Protein AF-A0A9D7Y8B7-F1 (afdb_monomer_lite)

Sequence (159 aa):
MTNEKAVAEKLLQSNAIKLSPQQPFTWASGWKSPIYCDNRRVLSFPYIRDFIKSEMCNVVFEQFPQATMLAGVATAGIAWGAMAADQLKMPYIYVRPKPKEHGLGNQIEGFYEPGQKVLVVEDLISTGKSSLQVCDVLKKLASKSCKLERKLIISCTSK

Structure (mmCIF, N/CA/C/O backbone):
data_AF-A0A9D7Y8B7-F1
#
_entry.id   AF-A0A9D7Y8B7-F1
#
loop_
_atom_site.group_PDB
_atom_site.id
_atom_site.type_symbol
_atom_site.label_atom_id
_atom_site.label_alt_id
_atom_site.label_comp_id
_atom_site.label_asym_id
_atom_site.label_entity_id
_atom_site.label_seq_id
_atom_site.pdbx_PDB_ins_code
_atom_site.Cartn_x
_atom_site.Cartn_y
_atom_site.Cartn_z
_atom_site.occupancy
_atom_site.B_iso_or_equiv
_atom_site.auth_seq_id
_atom_site.auth_comp_id
_atom_site.auth_asym_id
_atom_site.auth_atom_id
_atom_site.pdbx_PDB_model_num
ATOM 1 N N . MET A 1 1 ? 7.270 16.533 1.724 1.00 46.16 1 MET A N 1
ATOM 2 C CA . MET A 1 1 ? 7.570 16.754 0.281 1.00 46.16 1 MET A CA 1
ATOM 3 C C . MET A 1 1 ? 7.945 15.406 -0.314 1.00 46.16 1 MET A C 1
ATOM 5 O O . MET A 1 1 ? 9.059 14.947 -0.097 1.00 46.16 1 MET A O 1
ATOM 9 N N . THR A 1 2 ? 7.001 14.733 -0.965 1.00 63.00 2 THR A N 1
ATOM 10 C CA . THR A 1 2 ? 7.247 13.452 -1.634 1.00 63.00 2 THR A CA 1
ATOM 11 C C . THR A 1 2 ? 8.102 13.647 -2.874 1.00 63.00 2 THR A C 1
ATOM 13 O O . THR A 1 2 ? 7.926 14.623 -3.599 1.00 63.00 2 THR A O 1
ATOM 16 N N . ASN A 1 3 ? 9.032 12.730 -3.129 1.00 83.69 3 ASN A N 1
ATOM 17 C CA . ASN A 1 3 ? 9.796 12.731 -4.375 1.00 83.69 3 ASN A CA 1
ATOM 18 C C . ASN A 1 3 ? 9.247 11.656 -5.326 1.00 83.69 3 ASN A C 1
ATOM 20 O O . ASN A 1 3 ? 9.826 10.575 -5.467 1.00 83.69 3 ASN A O 1
ATOM 24 N N . GLU A 1 4 ? 8.115 11.937 -5.986 1.00 87.00 4 GLU A N 1
ATOM 25 C CA . GLU A 1 4 ? 7.445 10.981 -6.887 1.00 87.00 4 GLU A CA 1
ATOM 26 C C . GLU A 1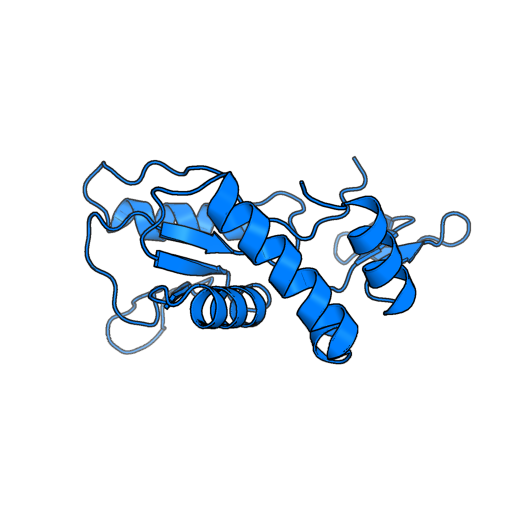 4 ? 8.369 10.528 -8.023 1.00 87.00 4 GLU A C 1
ATOM 28 O O . GLU A 1 4 ? 8.317 9.372 -8.447 1.00 87.00 4 GLU A O 1
ATOM 33 N N . LYS A 1 5 ? 9.256 11.420 -8.486 1.00 90.88 5 LYS A N 1
ATOM 34 C CA . LYS A 1 5 ? 10.274 11.103 -9.496 1.00 90.88 5 LYS A CA 1
ATOM 35 C C . LYS A 1 5 ? 11.256 10.057 -8.980 1.00 90.88 5 LYS A C 1
ATOM 37 O O . LYS A 1 5 ? 11.465 9.050 -9.651 1.00 90.88 5 LYS A O 1
ATOM 42 N N . ALA A 1 6 ? 11.790 10.238 -7.773 1.00 92.62 6 ALA A N 1
ATOM 43 C CA . ALA A 1 6 ? 12.683 9.254 -7.168 1.00 92.62 6 ALA A CA 1
ATOM 44 C C . ALA A 1 6 ? 11.974 7.915 -6.918 1.00 92.62 6 ALA A C 1
ATOM 46 O O . ALA A 1 6 ? 12.555 6.862 -7.169 1.00 92.62 6 ALA A O 1
ATOM 47 N N . VAL A 1 7 ? 10.705 7.920 -6.492 1.00 93.31 7 VAL A N 1
ATOM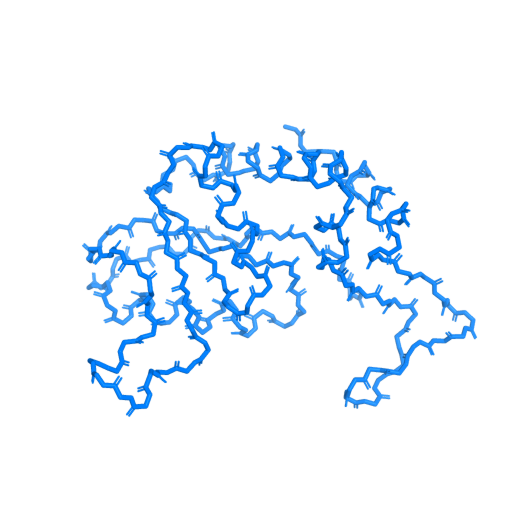 48 C CA . VAL A 1 7 ? 9.921 6.678 -6.373 1.00 93.31 7 VAL A CA 1
ATOM 49 C C . VAL A 1 7 ? 9.790 5.989 -7.736 1.00 93.31 7 VAL A C 1
ATOM 51 O O . VAL A 1 7 ? 10.074 4.796 -7.841 1.00 93.31 7 VAL A O 1
ATOM 54 N N . ALA A 1 8 ? 9.430 6.720 -8.794 1.00 92.25 8 ALA A N 1
ATOM 55 C CA . ALA A 1 8 ? 9.315 6.165 -10.143 1.00 92.25 8 ALA A CA 1
ATOM 56 C C . ALA A 1 8 ? 10.646 5.579 -10.648 1.00 92.25 8 ALA A C 1
ATOM 58 O O . ALA A 1 8 ? 10.672 4.456 -11.158 1.00 92.25 8 ALA A O 1
ATOM 59 N N . GLU A 1 9 ? 11.760 6.283 -10.442 1.00 94.50 9 GLU A N 1
ATOM 60 C CA . GLU A 1 9 ? 13.105 5.795 -10.769 1.00 94.50 9 GLU A CA 1
ATOM 61 C C . GLU A 1 9 ? 13.426 4.489 -10.041 1.00 94.50 9 GLU A C 1
ATOM 63 O O . GLU A 1 9 ? 13.921 3.541 -10.648 1.00 94.50 9 GLU A O 1
ATOM 68 N N . LYS A 1 10 ? 13.101 4.396 -8.750 1.00 94.69 10 LYS A N 1
ATOM 69 C CA . LYS A 1 10 ? 13.325 3.194 -7.938 1.00 94.69 10 LYS A CA 1
ATOM 70 C C . LYS A 1 10 ? 12.469 2.007 -8.395 1.00 94.69 10 LYS A C 1
ATOM 72 O O . LYS A 1 10 ? 12.935 0.861 -8.410 1.00 94.69 10 LYS A O 1
ATOM 77 N N . LEU A 1 11 ? 11.232 2.263 -8.814 1.00 94.88 11 LEU A N 1
ATOM 78 C CA . LEU A 1 11 ? 10.344 1.240 -9.374 1.00 94.88 11 LEU A CA 1
ATOM 79 C C . LEU A 1 11 ? 10.832 0.732 -10.741 1.00 94.88 11 LEU A C 1
ATOM 81 O O . LEU A 1 11 ? 10.747 -0.469 -11.010 1.00 94.88 11 LEU A O 1
ATOM 85 N N . LEU A 1 12 ? 11.399 1.610 -11.572 1.00 95.06 12 LEU A N 1
ATOM 86 C CA . LEU A 1 12 ? 12.060 1.224 -12.823 1.00 95.06 12 LEU A CA 1
ATOM 87 C C . LEU A 1 12 ? 13.354 0.436 -12.552 1.00 95.06 12 LEU A C 1
ATOM 89 O O . LEU A 1 12 ? 13.542 -0.640 -13.115 1.00 95.06 12 LEU A O 1
ATOM 93 N N . GLN A 1 13 ? 14.202 0.903 -11.626 1.00 95.31 13 GLN A N 1
ATOM 94 C CA . GLN A 1 13 ? 15.457 0.239 -11.230 1.00 95.31 13 GLN A CA 1
ATOM 95 C C . GLN A 1 13 ? 15.231 -1.197 -10.728 1.00 95.31 13 GLN A C 1
ATOM 97 O O . GLN A 1 13 ? 15.999 -2.101 -11.050 1.00 95.31 13 GLN A O 1
ATOM 102 N N . SER A 1 14 ? 14.160 -1.432 -9.965 1.00 95.50 14 SER A N 1
ATOM 103 C CA . SER A 1 14 ? 13.799 -2.767 -9.454 1.00 95.50 14 SER A CA 1
ATOM 104 C C . SER A 1 14 ? 13.091 -3.663 -10.482 1.00 95.50 14 SER A C 1
ATOM 106 O O . SER A 1 14 ? 12.767 -4.821 -10.186 1.00 95.50 14 SER A O 1
ATOM 108 N N . ASN A 1 15 ? 12.832 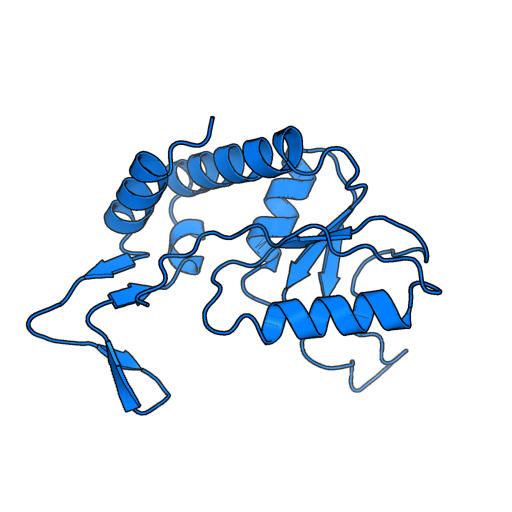-3.158 -11.695 1.00 95.19 15 ASN A N 1
ATOM 109 C CA . ASN A 1 15 ? 11.958 -3.791 -12.686 1.00 95.19 15 ASN A CA 1
ATOM 110 C C . ASN A 1 15 ? 10.561 -4.127 -12.127 1.00 95.19 15 ASN A C 1
ATOM 112 O O . ASN A 1 15 ? 9.910 -5.064 -12.605 1.00 95.19 15 ASN A O 1
ATOM 116 N N . ALA A 1 16 ? 10.118 -3.406 -11.092 1.00 94.56 16 ALA A N 1
ATOM 117 C CA . ALA A 1 16 ? 8.745 -3.462 -10.604 1.00 94.56 16 ALA A CA 1
ATOM 118 C C . ALA A 1 16 ? 7.803 -2.788 -11.606 1.00 94.56 16 ALA A C 1
ATOM 120 O O . ALA A 1 16 ? 6.677 -3.242 -11.789 1.00 94.56 16 ALA A O 1
ATOM 121 N N . ILE A 1 17 ? 8.291 -1.764 -12.311 1.00 94.06 17 ILE A N 1
ATOM 122 C CA . ILE A 1 17 ? 7.654 -1.205 -13.501 1.00 94.06 17 ILE A CA 1
ATOM 123 C C . ILE A 1 17 ? 8.492 -1.558 -14.725 1.00 94.06 17 ILE A C 1
ATOM 125 O O . ILE A 1 17 ? 9.713 -1.401 -14.722 1.00 94.06 17 ILE A O 1
ATOM 129 N N . LYS A 1 18 ? 7.823 -2.012 -15.786 1.00 93.25 18 LYS A N 1
ATOM 130 C CA . LYS A 1 18 ? 8.419 -2.203 -17.111 1.00 93.25 18 LYS A CA 1
ATOM 131 C C . LYS A 1 18 ? 7.627 -1.419 -18.143 1.00 93.25 18 LYS A C 1
ATOM 133 O O . LYS A 1 18 ? 6.397 -1.481 -18.153 1.00 93.25 18 LYS A O 1
ATOM 138 N N . LEU A 1 19 ? 8.347 -0.727 -19.018 1.00 93.75 19 LEU A N 1
ATOM 139 C CA . LEU A 1 19 ? 7.794 0.029 -20.135 1.00 93.75 19 LEU A CA 1
ATOM 140 C C . LEU A 1 19 ? 8.154 -0.698 -21.433 1.00 93.75 19 LEU A C 1
ATOM 142 O O . LEU A 1 19 ? 9.324 -0.981 -21.675 1.00 93.75 19 LEU A O 1
ATOM 146 N N . SER A 1 20 ? 7.154 -1.018 -22.248 1.00 94.06 20 SER A N 1
ATOM 147 C CA . SER A 1 20 ? 7.321 -1.659 -23.556 1.00 94.06 20 SER A CA 1
ATOM 148 C C . SER A 1 20 ? 6.296 -1.107 -24.558 1.00 94.06 20 SER A C 1
ATOM 150 O O . SER A 1 20 ? 5.319 -1.782 -24.896 1.00 94.06 20 SER A O 1
ATOM 152 N N . PRO A 1 21 ? 6.463 0.151 -25.014 1.00 92.38 21 PRO A N 1
ATOM 153 C CA . PRO A 1 21 ? 5.493 0.796 -25.896 1.00 92.38 21 PRO A CA 1
ATOM 154 C C . PRO A 1 21 ? 5.407 0.144 -27.282 1.00 92.38 21 PRO A C 1
ATOM 156 O O . PRO A 1 21 ? 4.325 0.102 -27.859 1.00 92.38 21 PRO A O 1
ATOM 159 N N . GLN A 1 22 ? 6.510 -0.406 -27.800 1.00 95.69 22 GLN A N 1
ATOM 160 C CA . GLN A 1 22 ? 6.537 -1.074 -29.109 1.00 95.69 22 GLN A CA 1
ATOM 161 C C . GLN A 1 22 ? 6.086 -2.540 -29.048 1.00 95.69 22 GLN A C 1
ATOM 163 O O . GLN A 1 22 ? 5.615 -3.074 -30.048 1.00 95.69 22 GLN A O 1
ATOM 168 N N . GLN A 1 23 ? 6.216 -3.198 -27.891 1.00 95.25 23 GLN A N 1
ATOM 169 C CA . GLN A 1 23 ? 5.805 -4.593 -27.693 1.00 95.25 23 GLN A CA 1
ATOM 170 C C . GLN A 1 23 ? 4.963 -4.726 -26.412 1.00 95.25 23 GLN A C 1
ATOM 172 O O . GLN A 1 23 ? 5.481 -5.142 -25.372 1.00 95.25 23 GLN A O 1
ATOM 177 N N . PRO A 1 24 ? 3.670 -4.348 -26.456 1.00 93.81 24 PRO A N 1
ATOM 178 C CA . PRO A 1 24 ? 2.823 -4.284 -25.270 1.00 93.81 24 PRO A CA 1
ATOM 179 C C . PRO A 1 24 ? 2.612 -5.634 -24.573 1.00 93.81 24 PRO A C 1
ATOM 181 O O . PRO A 1 24 ? 2.472 -6.684 -25.207 1.00 93.81 24 PRO A O 1
ATOM 184 N N . PHE A 1 25 ? 2.474 -5.584 -23.251 1.00 92.56 25 PHE A N 1
ATOM 185 C CA . PHE A 1 25 ? 2.110 -6.725 -22.417 1.00 92.56 25 PHE A CA 1
ATOM 186 C C . PHE A 1 25 ? 0.631 -7.075 -22.582 1.00 92.56 25 PHE A C 1
ATOM 188 O O . PHE A 1 25 ? -0.213 -6.191 -22.704 1.00 92.56 25 PHE A O 1
ATOM 195 N N . THR A 1 26 ? 0.300 -8.364 -22.516 1.00 90.31 26 THR A N 1
ATOM 196 C CA . THR A 1 26 ? -1.099 -8.819 -22.498 1.00 90.31 26 THR A CA 1
ATOM 197 C C . THR A 1 26 ? -1.538 -9.000 -21.055 1.00 90.31 26 THR A C 1
ATOM 199 O O . THR A 1 26 ? -0.975 -9.823 -20.335 1.00 90.31 26 THR A O 1
ATOM 202 N N . TRP A 1 27 ? -2.516 -8.220 -20.612 1.00 84.12 27 TRP A N 1
ATOM 203 C CA . TRP A 1 27 ? -3.103 -8.362 -19.282 1.00 84.12 27 TRP A CA 1
ATOM 204 C C . TRP A 1 27 ? -4.123 -9.503 -19.246 1.00 84.12 27 TRP A C 1
ATOM 206 O O . TRP A 1 27 ? -4.593 -9.959 -20.285 1.00 84.12 27 TRP A O 1
ATOM 216 N N . ALA A 1 28 ? -4.514 -9.935 -18.043 1.00 76.62 28 ALA A N 1
ATOM 217 C CA . ALA A 1 28 ? -5.500 -11.005 -17.856 1.00 76.62 28 ALA A CA 1
ATOM 218 C C . ALA A 1 28 ? -6.869 -10.701 -18.500 1.00 76.62 28 ALA A C 1
ATOM 220 O O . ALA A 1 28 ? -7.612 -11.616 -18.831 1.00 76.62 28 ALA A O 1
ATOM 221 N N . SER A 1 29 ? -7.194 -9.421 -18.714 1.00 78.56 29 SER A N 1
ATOM 222 C CA . SER A 1 29 ? -8.387 -8.986 -19.449 1.00 78.56 29 SER A CA 1
ATOM 223 C C . SER A 1 29 ? -8.271 -9.118 -20.974 1.00 78.56 29 SER A C 1
ATOM 225 O O . SER A 1 29 ? -9.216 -8.781 -21.678 1.00 78.56 29 SER A O 1
ATOM 227 N N . GLY A 1 30 ? -7.108 -9.515 -21.500 1.00 86.88 30 GLY A N 1
ATOM 228 C CA . GLY A 1 30 ? -6.771 -9.459 -22.926 1.00 86.88 30 GLY A CA 1
ATOM 229 C C . GLY A 1 30 ? -6.264 -8.090 -23.399 1.00 86.88 30 GLY A C 1
ATOM 230 O O . GLY A 1 30 ? -5.779 -7.973 -24.523 1.00 86.88 30 GLY A O 1
ATOM 231 N N . TRP A 1 31 ? -6.321 -7.057 -22.549 1.00 87.88 31 TRP A N 1
ATOM 232 C CA . TRP A 1 31 ? -5.848 -5.710 -22.881 1.00 87.88 31 TRP A CA 1
ATOM 233 C C . TRP A 1 31 ? -4.337 -5.680 -23.157 1.00 87.88 31 TRP A C 1
ATOM 235 O O . TRP A 1 31 ? -3.552 -6.276 -22.417 1.00 87.88 31 TRP A O 1
ATOM 245 N N . LYS A 1 32 ? -3.928 -4.943 -24.197 1.00 91.88 32 LYS A N 1
ATOM 246 C CA . LYS A 1 32 ? -2.523 -4.696 -24.547 1.00 91.88 32 LYS A CA 1
ATOM 247 C C . LYS A 1 32 ? -2.045 -3.403 -23.888 1.00 91.88 32 LYS A C 1
ATOM 249 O O . LYS A 1 32 ? -2.418 -2.316 -24.316 1.00 91.88 32 LYS A O 1
ATOM 254 N N . SER A 1 33 ? -1.226 -3.517 -22.848 1.00 90.00 33 SER A N 1
ATOM 255 C CA . SER A 1 33 ? -0.700 -2.370 -22.102 1.00 90.00 33 SER A CA 1
ATOM 256 C C . SER A 1 33 ? 0.784 -2.142 -22.393 1.00 90.00 33 SER A C 1
ATOM 258 O O . SER A 1 33 ? 1.559 -3.097 -22.313 1.00 90.00 33 SER A O 1
ATOM 260 N N . PRO A 1 34 ? 1.228 -0.895 -22.635 1.00 93.56 34 PRO A N 1
ATOM 261 C CA . PRO A 1 34 ? 2.651 -0.577 -22.729 1.00 93.56 34 PRO A CA 1
ATOM 262 C C . PRO A 1 34 ? 3.355 -0.623 -21.363 1.00 93.56 34 PRO A C 1
ATOM 264 O O . PRO A 1 34 ? 4.573 -0.484 -21.300 1.00 93.56 34 PRO A O 1
ATOM 267 N N . ILE A 1 35 ? 2.605 -0.796 -20.269 1.00 91.81 35 ILE A N 1
ATOM 268 C CA . ILE A 1 35 ? 3.106 -0.772 -18.895 1.00 91.81 35 ILE A CA 1
ATOM 269 C C . ILE A 1 35 ? 2.735 -2.076 -18.186 1.00 91.81 35 ILE A C 1
ATOM 271 O O . ILE A 1 35 ? 1.580 -2.521 -18.211 1.00 91.81 35 ILE A O 1
ATOM 275 N N . TYR A 1 36 ? 3.723 -2.669 -17.523 1.00 90.25 36 TYR A N 1
ATOM 276 C CA . TYR A 1 36 ? 3.546 -3.765 -16.577 1.00 90.25 36 TYR A CA 1
ATOM 277 C C . TYR A 1 36 ? 4.000 -3.321 -15.186 1.00 90.25 36 TYR A C 1
ATOM 279 O O . TYR A 1 36 ? 5.065 -2.716 -15.056 1.00 90.25 36 TYR A O 1
ATOM 287 N N . CYS A 1 37 ? 3.205 -3.641 -14.163 1.00 90.88 37 CYS A N 1
ATOM 288 C CA . CYS A 1 37 ? 3.473 -3.288 -12.771 1.00 90.88 37 CYS A CA 1
ATOM 289 C C . CYS A 1 37 ? 3.391 -4.530 -11.876 1.00 90.88 37 CYS A C 1
ATOM 291 O O . CYS A 1 37 ? 2.388 -5.242 -11.889 1.00 90.88 37 CYS A O 1
ATOM 293 N N . ASP A 1 38 ? 4.426 -4.751 -11.071 1.00 92.56 38 ASP A N 1
ATOM 294 C CA . ASP A 1 38 ? 4.463 -5.756 -10.012 1.00 92.56 38 ASP A CA 1
ATOM 295 C C . ASP A 1 38 ? 5.294 -5.250 -8.824 1.00 92.56 38 ASP A C 1
ATOM 297 O O . ASP A 1 38 ? 6.479 -5.564 -8.672 1.00 92.56 38 ASP A O 1
ATOM 301 N N . ASN A 1 39 ? 4.661 -4.454 -7.958 1.00 93.75 39 ASN A N 1
ATOM 302 C CA . ASN A 1 39 ? 5.318 -3.834 -6.802 1.00 93.75 39 ASN A CA 1
ATOM 303 C C . ASN A 1 39 ? 5.757 -4.846 -5.739 1.00 93.75 39 ASN A C 1
ATOM 305 O O . ASN A 1 39 ? 6.601 -4.531 -4.903 1.00 93.75 39 ASN A O 1
ATOM 309 N N . ARG A 1 40 ? 5.266 -6.090 -5.786 1.00 95.19 40 ARG A N 1
ATOM 310 C CA . ARG A 1 40 ? 5.740 -7.165 -4.900 1.00 95.19 40 ARG A CA 1
ATOM 311 C C . ARG A 1 40 ? 7.218 -7.470 -5.128 1.00 95.19 40 ARG A C 1
ATOM 313 O O . ARG A 1 40 ? 7.908 -7.831 -4.180 1.00 95.19 40 ARG A O 1
ATOM 320 N N . ARG A 1 41 ? 7.730 -7.249 -6.347 1.00 95.38 41 ARG A N 1
ATOM 321 C CA . ARG A 1 41 ? 9.163 -7.385 -6.658 1.00 95.38 41 ARG A CA 1
ATOM 322 C C . ARG A 1 41 ? 10.027 -6.463 -5.811 1.00 95.38 41 ARG A C 1
ATOM 324 O O . ARG A 1 41 ? 11.126 -6.851 -5.436 1.00 95.38 41 ARG A O 1
ATOM 331 N N . VAL A 1 42 ? 9.528 -5.272 -5.478 1.00 96.62 42 VAL A N 1
ATOM 332 C CA . VAL A 1 42 ? 10.249 -4.299 -4.648 1.00 96.62 42 VAL A CA 1
ATOM 333 C C . VAL A 1 42 ? 10.612 -4.882 -3.285 1.00 96.62 42 VAL A C 1
ATOM 335 O O . VAL A 1 42 ? 11.671 -4.564 -2.750 1.00 96.62 42 VAL A O 1
ATOM 338 N N . LEU A 1 43 ? 9.785 -5.780 -2.740 1.00 96.25 43 LEU A N 1
ATOM 339 C CA . LEU A 1 43 ? 10.034 -6.407 -1.441 1.00 96.25 43 LEU A CA 1
ATOM 340 C C . LEU A 1 43 ? 11.364 -7.183 -1.401 1.00 96.25 43 LEU A C 1
ATOM 342 O O . LEU A 1 43 ? 11.934 -7.337 -0.320 1.00 96.25 43 LEU A O 1
ATOM 346 N N . SER A 1 44 ? 11.873 -7.609 -2.564 1.00 97.88 44 SER A N 1
ATOM 347 C CA . SER A 1 44 ? 13.160 -8.293 -2.744 1.00 97.88 44 SER A CA 1
ATOM 348 C C . SER A 1 44 ? 14.373 -7.354 -2.837 1.00 97.88 44 SER A C 1
ATOM 350 O O . SER A 1 44 ? 15.496 -7.841 -2.926 1.00 97.88 44 SER A O 1
ATOM 352 N N . PHE A 1 45 ? 14.184 -6.030 -2.812 1.00 97.94 45 PHE A N 1
ATOM 353 C CA . PHE A 1 45 ? 15.256 -5.033 -2.914 1.00 97.94 45 PHE A CA 1
ATOM 354 C C . PHE A 1 45 ? 15.275 -4.144 -1.661 1.00 97.94 45 PHE A C 1
ATOM 356 O O . PHE A 1 45 ? 14.621 -3.101 -1.653 1.00 97.94 45 PHE A O 1
ATOM 363 N N . PRO A 1 46 ? 16.018 -4.514 -0.599 1.00 97.75 46 PRO A N 1
ATOM 364 C CA . PRO A 1 46 ? 15.898 -3.892 0.723 1.00 97.75 46 PRO A CA 1
ATOM 365 C C . PRO A 1 46 ? 16.035 -2.365 0.727 1.00 97.75 46 PRO A C 1
ATOM 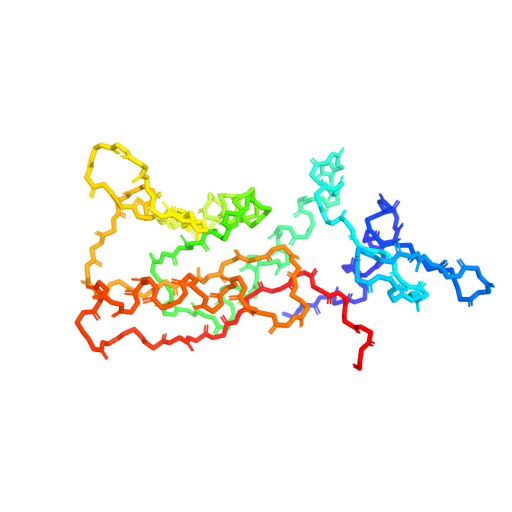367 O O . PRO A 1 46 ? 15.166 -1.690 1.264 1.00 97.75 46 PRO A O 1
ATOM 370 N N . TYR A 1 47 ? 17.051 -1.811 0.057 1.00 97.81 47 TYR A N 1
ATOM 371 C CA . TYR A 1 47 ? 17.266 -0.359 0.006 1.00 97.81 47 TYR A CA 1
ATOM 372 C C . TYR A 1 47 ? 16.175 0.388 -0.770 1.00 97.81 47 TYR A C 1
ATOM 374 O O . TYR A 1 47 ? 15.776 1.486 -0.390 1.00 97.81 47 TYR A O 1
ATOM 382 N N . ILE A 1 48 ? 15.666 -0.209 -1.853 1.00 96.75 48 ILE A N 1
ATOM 383 C CA . ILE A 1 48 ? 14.574 0.380 -2.637 1.00 96.75 48 ILE A CA 1
ATOM 384 C C . ILE A 1 48 ? 13.269 0.326 -1.837 1.00 96.75 48 ILE A C 1
ATOM 386 O O . ILE A 1 48 ? 12.542 1.316 -1.761 1.00 96.75 48 ILE A O 1
ATOM 390 N N . ARG A 1 49 ? 12.995 -0.817 -1.206 1.00 97.25 49 ARG A N 1
ATOM 391 C CA . ARG A 1 49 ? 11.855 -1.011 -0.312 1.00 97.25 49 ARG A CA 1
ATOM 392 C C . ARG A 1 49 ? 11.882 -0.021 0.846 1.00 97.25 49 ARG A C 1
ATOM 394 O O . ARG A 1 49 ? 10.853 0.579 1.125 1.00 97.25 49 ARG A O 1
ATOM 401 N N . ASP A 1 50 ? 13.029 0.169 1.495 1.00 97.31 50 ASP A N 1
ATOM 402 C CA . ASP A 1 50 ? 13.162 1.089 2.628 1.00 97.31 50 ASP A CA 1
ATOM 403 C C . ASP A 1 50 ? 12.977 2.551 2.220 1.00 97.31 50 ASP A C 1
ATOM 405 O O . ASP A 1 50 ? 12.322 3.300 2.948 1.00 97.31 50 ASP A O 1
ATOM 409 N N . PHE A 1 51 ? 13.469 2.940 1.039 1.00 96.25 51 PHE A N 1
ATOM 410 C CA . PHE A 1 51 ? 13.188 4.256 0.468 1.00 96.25 51 PHE A CA 1
ATOM 411 C C . PHE A 1 51 ? 11.682 4.460 0.252 1.00 96.25 51 PHE A C 1
ATOM 413 O O . PHE A 1 51 ? 11.104 5.404 0.785 1.00 96.25 51 PHE A O 1
ATOM 420 N N . ILE A 1 52 ? 11.020 3.540 -0.459 1.00 94.75 52 ILE A N 1
ATOM 421 C CA . ILE A 1 52 ? 9.584 3.652 -0.766 1.00 94.75 52 ILE A CA 1
ATOM 422 C C . ILE A 1 52 ? 8.736 3.612 0.511 1.00 94.75 52 ILE A C 1
ATOM 424 O O . ILE A 1 52 ? 7.788 4.381 0.644 1.00 94.75 52 ILE A O 1
ATOM 428 N N . LYS A 1 53 ? 9.096 2.759 1.476 1.00 95.38 53 LYS A N 1
ATOM 429 C CA . LYS A 1 53 ? 8.480 2.711 2.807 1.00 95.38 53 LYS A CA 1
ATOM 430 C C . LYS A 1 53 ? 8.590 4.056 3.525 1.00 95.38 53 LYS A C 1
ATOM 432 O O . LYS A 1 53 ? 7.601 4.514 4.082 1.00 95.38 53 LYS A O 1
ATOM 437 N N . SER A 1 54 ? 9.759 4.694 3.491 1.00 95.44 54 SER A N 1
ATOM 438 C CA . SER A 1 54 ? 9.963 5.986 4.153 1.00 95.44 54 SER A CA 1
ATOM 439 C C . SER A 1 54 ? 9.133 7.090 3.501 1.00 95.44 54 SER A C 1
ATOM 441 O O . SER A 1 54 ? 8.453 7.828 4.207 1.00 95.44 54 SER A O 1
ATOM 443 N N . GLU A 1 55 ? 9.095 7.142 2.167 1.00 94.00 55 GLU A N 1
ATOM 444 C CA . GLU A 1 55 ? 8.242 8.089 1.438 1.00 94.00 55 GLU A CA 1
ATOM 445 C C . GLU A 1 55 ? 6.754 7.857 1.729 1.00 94.00 55 GLU A C 1
ATOM 447 O O . GLU A 1 55 ? 6.010 8.803 1.979 1.00 94.00 55 GLU A O 1
ATOM 452 N N . MET A 1 56 ? 6.320 6.595 1.772 1.00 92.56 56 MET A N 1
ATOM 453 C CA . MET A 1 56 ? 4.961 6.226 2.165 1.00 92.56 56 MET A CA 1
ATOM 454 C C . MET A 1 56 ? 4.641 6.734 3.582 1.00 92.56 56 MET A C 1
ATOM 456 O O . MET A 1 56 ? 3.615 7.381 3.779 1.00 92.56 56 MET A O 1
ATOM 460 N N . CYS A 1 57 ? 5.525 6.507 4.557 1.00 94.06 57 CYS A N 1
ATOM 461 C CA . CYS A 1 57 ? 5.366 6.999 5.928 1.00 94.06 57 CYS A CA 1
ATOM 462 C C . CYS A 1 57 ? 5.291 8.532 6.003 1.00 94.06 57 CYS A C 1
ATOM 464 O O . CYS A 1 57 ? 4.452 9.054 6.738 1.00 94.06 57 CYS A O 1
ATOM 466 N N . ASN A 1 58 ? 6.099 9.247 5.212 1.00 93.00 58 ASN A N 1
ATOM 467 C CA . ASN A 1 58 ? 6.039 10.708 5.122 1.00 93.00 58 ASN A CA 1
ATOM 468 C C . ASN A 1 58 ? 4.654 11.173 4.652 1.00 93.00 58 ASN A C 1
ATOM 470 O O . ASN A 1 58 ? 4.084 12.080 5.251 1.00 93.00 58 ASN A O 1
ATOM 474 N N . VAL A 1 59 ? 4.063 10.513 3.649 1.00 91.19 59 VAL A N 1
ATOM 475 C CA . VAL A 1 59 ? 2.696 10.836 3.204 1.00 91.19 59 VAL A CA 1
ATOM 476 C C . VAL A 1 59 ? 1.663 10.568 4.293 1.00 91.19 59 VAL A C 1
ATOM 478 O O . VAL A 1 59 ? 0.775 11.397 4.486 1.00 91.19 59 VAL A O 1
ATOM 481 N N . VAL A 1 60 ? 1.763 9.438 5.007 1.00 90.31 60 VAL A N 1
ATOM 482 C CA . VAL A 1 60 ? 0.855 9.146 6.134 1.00 90.31 60 VAL A CA 1
ATOM 483 C C . VAL A 1 60 ? 0.904 10.278 7.154 1.00 90.31 60 VAL A C 1
ATOM 485 O O . VAL A 1 60 ? -0.137 10.810 7.531 1.00 90.31 60 VAL A O 1
ATOM 488 N N . PHE A 1 61 ? 2.110 10.667 7.558 1.00 89.81 61 PHE A N 1
ATOM 489 C CA . PHE A 1 61 ? 2.319 11.691 8.570 1.00 89.81 61 PHE A CA 1
ATOM 490 C C . PHE A 1 61 ? 1.853 13.083 8.111 1.00 89.81 61 PHE A C 1
ATOM 492 O O . PHE A 1 61 ? 1.164 13.774 8.858 1.00 89.81 61 PHE A O 1
ATOM 499 N N . GLU A 1 62 ? 2.189 13.486 6.881 1.00 90.19 62 GLU A N 1
ATOM 500 C CA . GLU A 1 62 ? 1.879 14.820 6.346 1.00 90.19 62 GLU A CA 1
ATOM 501 C C . GLU A 1 62 ? 0.392 14.988 5.988 1.00 90.19 62 GLU A C 1
ATOM 503 O O . GLU A 1 62 ? -0.174 16.060 6.200 1.00 90.19 62 GLU A O 1
ATOM 508 N N . GLN A 1 63 ? -0.246 13.958 5.423 1.00 88.19 63 GLN A N 1
ATOM 509 C CA . GLN A 1 63 ? -1.587 14.082 4.831 1.00 88.19 63 GLN A CA 1
ATOM 510 C C . GLN A 1 63 ? -2.699 13.436 5.660 1.00 88.19 63 GLN A C 1
ATOM 512 O O . GLN A 1 63 ? -3.866 13.776 5.464 1.00 88.19 63 GLN A O 1
ATOM 517 N N . PHE A 1 64 ? -2.363 12.522 6.574 1.00 89.69 64 PHE A N 1
ATOM 518 C CA . PHE A 1 64 ? -3.342 11.763 7.357 1.00 89.69 64 PHE A CA 1
ATOM 519 C C . PHE A 1 64 ? -3.045 11.786 8.868 1.00 89.69 64 PHE A C 1
ATOM 521 O O . PHE A 1 64 ? -3.075 10.732 9.508 1.00 89.69 64 PHE A O 1
ATOM 528 N N . PRO A 1 65 ? -2.810 12.965 9.483 1.00 89.88 65 PRO A N 1
ATOM 529 C CA . PRO A 1 65 ? -2.426 13.072 10.897 1.00 89.88 65 PRO A CA 1
ATOM 530 C C . PRO A 1 65 ? -3.480 12.521 11.874 1.00 89.88 65 PRO A C 1
ATOM 532 O O . PRO A 1 65 ? -3.183 12.226 13.027 1.00 89.88 65 PRO A O 1
ATOM 535 N N . GLN A 1 66 ? -4.729 12.382 11.432 1.00 89.56 66 GLN A N 1
ATOM 536 C CA . GLN A 1 66 ? -5.834 11.822 12.207 1.00 89.56 66 GLN A CA 1
ATOM 537 C C . GLN A 1 66 ? -5.940 10.294 12.140 1.00 89.56 66 GLN A C 1
ATOM 539 O O . GLN A 1 66 ? -6.818 9.740 12.807 1.00 89.56 66 GLN A O 1
ATOM 544 N N . ALA A 1 67 ? -5.154 9.616 11.300 1.00 90.38 67 ALA A N 1
ATOM 545 C CA . ALA A 1 67 ? -5.180 8.161 11.221 1.00 90.38 67 ALA A CA 1
ATOM 546 C C . ALA A 1 67 ? -4.652 7.562 12.532 1.00 90.38 67 ALA A C 1
ATOM 548 O O . ALA A 1 67 ? -3.602 7.951 13.031 1.00 90.38 67 ALA A O 1
ATOM 549 N N . THR A 1 68 ? -5.380 6.596 13.088 1.00 93.12 68 THR A N 1
ATOM 550 C CA . THR A 1 68 ? -5.009 5.915 14.341 1.00 93.12 68 THR A CA 1
ATOM 551 C C . THR A 1 68 ? -4.631 4.453 14.119 1.00 93.12 68 THR A C 1
ATOM 553 O O . THR A 1 68 ? -4.233 3.776 15.059 1.00 93.12 68 THR A O 1
ATOM 556 N N . MET A 1 69 ? -4.795 3.937 12.899 1.00 94.81 69 MET A N 1
ATOM 557 C CA . MET A 1 69 ? -4.514 2.551 12.524 1.00 94.81 69 MET A CA 1
ATOM 558 C C . MET A 1 69 ? -4.290 2.448 11.013 1.00 94.81 69 MET A C 1
ATOM 560 O O . MET A 1 69 ? -4.918 3.180 10.243 1.00 94.81 69 MET A O 1
ATOM 564 N N . LEU A 1 70 ? -3.451 1.503 10.588 1.00 96.31 70 LEU A N 1
ATOM 565 C CA . LEU A 1 70 ? -3.300 1.133 9.181 1.00 96.31 70 LEU A CA 1
ATOM 566 C C . LEU A 1 70 ? -3.974 -0.215 8.886 1.00 96.31 70 LEU A C 1
ATOM 568 O O . LEU A 1 70 ? -3.943 -1.129 9.710 1.00 96.31 70 LEU A O 1
ATOM 572 N N . ALA A 1 71 ? -4.548 -0.351 7.690 1.00 96.56 71 ALA A N 1
ATOM 573 C CA . ALA A 1 71 ? -5.141 -1.595 7.206 1.00 96.56 71 ALA A CA 1
ATOM 574 C C . ALA A 1 71 ? -4.589 -1.991 5.835 1.00 96.56 71 ALA A C 1
ATOM 576 O O . ALA A 1 71 ? -4.793 -1.274 4.858 1.00 96.56 71 ALA A O 1
ATOM 577 N N . GLY A 1 72 ? -3.933 -3.147 5.733 1.00 96.69 72 GLY A N 1
ATOM 578 C CA . GLY A 1 72 ? -3.502 -3.680 4.437 1.00 96.69 72 GLY A CA 1
ATOM 579 C C . GLY A 1 72 ? -4.639 -4.336 3.663 1.00 96.69 72 GLY A C 1
ATOM 580 O O . GLY A 1 72 ? -5.416 -5.119 4.221 1.00 96.69 72 GLY A O 1
ATOM 581 N N . VAL A 1 73 ? -4.704 -4.083 2.357 1.00 95.12 73 VAL A N 1
ATOM 582 C CA . VAL A 1 73 ? -5.544 -4.877 1.454 1.00 95.12 73 VAL A CA 1
ATOM 583 C C . VAL A 1 73 ? -4.846 -6.205 1.160 1.00 95.12 73 VAL A C 1
ATOM 585 O O . VAL A 1 73 ? -3.704 -6.240 0.691 1.00 95.12 73 VAL A O 1
ATOM 588 N N . ALA A 1 74 ? -5.515 -7.322 1.447 1.00 95.19 74 ALA A N 1
ATOM 589 C CA . ALA A 1 74 ? -4.937 -8.626 1.169 1.00 95.19 74 ALA A CA 1
ATOM 590 C C . ALA A 1 74 ? -4.885 -8.911 -0.347 1.00 95.19 74 ALA A C 1
ATOM 592 O O . ALA A 1 74 ? -5.882 -8.754 -1.048 1.00 95.19 74 ALA A O 1
ATOM 593 N N . THR A 1 75 ? -3.767 -9.388 -0.901 1.00 95.62 75 THR A N 1
ATOM 594 C CA . THR A 1 75 ? -2.532 -9.813 -0.204 1.00 95.62 75 THR A CA 1
ATOM 595 C C . THR A 1 75 ? -1.394 -8.796 -0.309 1.00 95.62 75 THR A C 1
ATOM 597 O O . THR A 1 75 ? -0.611 -8.655 0.625 1.00 95.62 75 THR A O 1
ATOM 600 N N . ALA A 1 76 ? -1.273 -8.093 -1.438 1.00 94.19 76 ALA A N 1
ATOM 601 C CA . ALA A 1 76 ? -0.079 -7.306 -1.749 1.00 94.19 76 ALA A CA 1
ATOM 602 C C . ALA A 1 76 ? 0.088 -6.063 -0.855 1.00 94.19 76 ALA A C 1
ATOM 604 O O . ALA A 1 76 ? 1.215 -5.724 -0.493 1.00 94.19 76 ALA A O 1
ATOM 605 N N . GLY A 1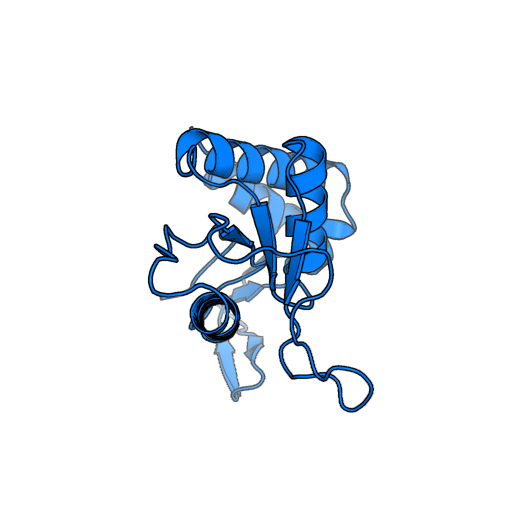 77 ? -1.013 -5.445 -0.415 1.00 95.44 77 GLY A N 1
ATOM 606 C CA . GLY A 1 77 ? -0.998 -4.336 0.541 1.00 95.44 77 GLY A CA 1
ATOM 607 C C . GLY A 1 77 ? -0.575 -4.730 1.962 1.00 95.44 77 GLY A C 1
ATOM 608 O O . GLY A 1 77 ? -0.267 -3.848 2.765 1.00 95.44 77 GLY A O 1
ATOM 609 N N . ILE A 1 78 ? -0.514 -6.032 2.291 1.00 97.94 78 ILE A N 1
ATOM 610 C CA . ILE A 1 78 ? -0.171 -6.497 3.645 1.00 97.94 78 ILE A CA 1
ATOM 611 C C . ILE A 1 78 ? 1.256 -6.098 4.023 1.00 97.94 78 ILE A C 1
ATOM 613 O O . ILE A 1 78 ? 1.483 -5.475 5.057 1.00 97.94 78 ILE A O 1
ATOM 617 N N . ALA A 1 79 ? 2.229 -6.431 3.174 1.00 97.94 79 ALA A N 1
ATOM 618 C CA . ALA A 1 79 ? 3.636 -6.175 3.474 1.00 97.94 79 ALA A CA 1
ATOM 619 C C . ALA A 1 79 ? 3.912 -4.674 3.649 1.00 97.94 79 ALA A C 1
ATOM 621 O O . ALA A 1 79 ? 4.587 -4.269 4.592 1.00 97.94 79 ALA A O 1
ATOM 622 N N . TRP A 1 80 ? 3.348 -3.847 2.767 1.00 97.12 80 TRP A N 1
ATOM 623 C CA . TRP A 1 80 ? 3.490 -2.395 2.827 1.00 97.12 80 TRP A CA 1
ATOM 624 C C . TRP A 1 80 ? 2.858 -1.806 4.082 1.00 97.12 80 TRP A C 1
ATOM 626 O O . TRP A 1 80 ? 3.518 -1.057 4.798 1.00 97.12 80 TRP A O 1
ATOM 636 N N . GLY A 1 81 ? 1.618 -2.195 4.387 1.00 96.62 81 GLY A N 1
ATOM 637 C CA . GLY A 1 81 ? 0.926 -1.718 5.577 1.00 96.62 81 GLY A CA 1
ATOM 638 C C . GLY A 1 81 ? 1.634 -2.121 6.871 1.00 96.62 81 GLY A C 1
ATOM 639 O O . GLY A 1 81 ? 1.801 -1.279 7.747 1.00 96.62 81 GLY A O 1
ATOM 640 N N . ALA A 1 82 ? 2.114 -3.364 6.967 1.00 98.44 82 ALA A N 1
ATOM 641 C CA . ALA A 1 82 ? 2.834 -3.847 8.144 1.00 98.44 82 ALA A CA 1
ATOM 642 C C . ALA A 1 82 ? 4.153 -3.087 8.368 1.00 98.44 82 ALA A C 1
ATOM 644 O O . ALA A 1 82 ? 4.446 -2.673 9.487 1.00 98.44 82 ALA A O 1
ATOM 645 N N . MET A 1 83 ? 4.930 -2.851 7.304 1.00 98.06 83 MET A N 1
ATOM 646 C CA . MET A 1 83 ? 6.179 -2.084 7.390 1.00 98.06 83 MET A CA 1
ATOM 647 C C . MET A 1 83 ? 5.944 -0.609 7.738 1.00 98.06 83 MET A C 1
ATOM 649 O O . MET A 1 83 ? 6.703 -0.038 8.519 1.00 98.06 83 MET A O 1
ATOM 653 N N . ALA A 1 84 ? 4.903 0.008 7.170 1.00 97.00 84 ALA A N 1
ATOM 654 C CA . ALA A 1 84 ? 4.523 1.379 7.502 1.00 97.00 84 ALA A CA 1
ATOM 655 C C . ALA A 1 84 ? 4.093 1.496 8.967 1.00 97.00 84 ALA A C 1
ATOM 657 O O . ALA A 1 84 ? 4.526 2.401 9.675 1.00 97.00 84 ALA A O 1
ATOM 658 N N . ALA A 1 85 ? 3.271 0.552 9.431 1.00 98.00 85 ALA A N 1
ATOM 659 C CA . ALA A 1 85 ? 2.779 0.515 10.798 1.00 98.00 85 ALA A CA 1
ATOM 660 C C . ALA A 1 85 ? 3.920 0.344 11.808 1.00 98.00 85 ALA A C 1
ATOM 662 O O . ALA A 1 85 ? 3.939 1.046 12.816 1.00 98.00 85 ALA A O 1
ATOM 663 N N . ASP A 1 86 ? 4.902 -0.518 11.516 1.00 98.38 86 ASP A N 1
ATOM 664 C CA . ASP A 1 86 ? 6.094 -0.656 12.356 1.00 98.38 86 ASP A CA 1
ATOM 665 C C . ASP A 1 86 ? 6.906 0.646 12.422 1.00 98.38 86 ASP A C 1
ATOM 667 O O . ASP A 1 86 ? 7.276 1.083 13.514 1.00 98.38 86 ASP A O 1
ATOM 671 N N . GLN A 1 87 ? 7.150 1.305 11.286 1.00 97.75 87 GLN A N 1
ATOM 672 C CA . GLN A 1 87 ? 7.920 2.551 11.265 1.00 97.75 87 GLN A CA 1
ATOM 673 C C . GLN A 1 87 ? 7.192 3.701 11.977 1.00 97.75 87 GLN A C 1
ATOM 675 O O . GLN A 1 87 ? 7.828 4.470 12.695 1.00 97.75 87 GLN A O 1
ATOM 680 N N . LEU A 1 88 ? 5.873 3.805 11.806 1.00 96.38 88 LEU A N 1
ATOM 681 C CA . LEU A 1 88 ? 5.040 4.853 12.408 1.00 96.38 88 LEU A CA 1
ATOM 682 C C . LEU A 1 88 ? 4.572 4.520 13.832 1.00 96.38 88 LEU A C 1
ATOM 684 O O . LEU A 1 88 ? 3.925 5.350 14.465 1.00 96.38 88 LEU A O 1
ATOM 688 N N . LYS A 1 89 ? 4.871 3.314 14.332 1.00 97.62 89 LYS A N 1
ATOM 689 C CA . LYS A 1 89 ? 4.389 2.790 15.622 1.00 97.62 89 LYS A CA 1
ATOM 690 C C . LYS A 1 89 ? 2.862 2.855 15.755 1.00 97.62 89 LYS A C 1
ATOM 692 O O . LYS A 1 89 ? 2.327 3.215 16.800 1.00 97.62 89 LYS A O 1
ATOM 697 N N . MET A 1 90 ? 2.162 2.469 14.688 1.00 96.31 90 MET A N 1
ATOM 698 C CA . MET A 1 90 ? 0.699 2.431 14.628 1.00 96.31 90 MET A CA 1
ATOM 699 C C . MET A 1 90 ? 0.162 0.995 14.734 1.00 96.31 90 MET A C 1
ATOM 701 O O . MET A 1 90 ? 0.791 0.068 14.221 1.00 96.31 90 MET A O 1
ATOM 705 N N . PRO A 1 91 ? -1.031 0.786 15.324 1.00 97.75 91 PRO A N 1
ATOM 706 C CA . PRO A 1 91 ? -1.763 -0.470 15.204 1.00 97.75 91 PRO A CA 1
ATOM 707 C C . PRO A 1 91 ? -1.977 -0.880 13.743 1.00 97.75 91 PRO A C 1
ATOM 709 O O . PRO A 1 91 ? -2.186 -0.032 12.866 1.00 97.75 91 PRO A O 1
ATOM 712 N N . TYR A 1 92 ? -1.972 -2.190 13.497 1.00 98.00 92 TYR A N 1
ATOM 713 C CA . TYR A 1 92 ? -2.099 -2.756 12.160 1.00 98.00 92 TYR A CA 1
ATOM 714 C C . TYR A 1 92 ? -3.118 -3.890 12.098 1.00 98.00 92 TYR A C 1
ATOM 716 O O . TYR A 1 92 ? -3.112 -4.797 12.931 1.00 98.00 92 TYR A O 1
ATOM 724 N N . ILE A 1 93 ? -3.947 -3.855 11.060 1.00 97.44 93 ILE A N 1
ATOM 725 C CA . ILE A 1 93 ? -4.831 -4.948 10.654 1.00 97.44 93 ILE A CA 1
ATOM 726 C C . ILE A 1 93 ? -4.639 -5.232 9.162 1.00 97.44 93 ILE A C 1
ATOM 728 O O . ILE A 1 93 ? -4.066 -4.433 8.420 1.00 97.44 93 ILE A O 1
ATOM 732 N N . TYR A 1 94 ? -5.181 -6.340 8.674 1.00 97.19 94 TYR A N 1
ATOM 733 C CA . TYR A 1 94 ? -5.407 -6.502 7.239 1.00 97.19 94 TYR A CA 1
ATOM 734 C C . TYR A 1 94 ? -6.789 -7.080 6.969 1.00 97.19 94 TYR A C 1
ATOM 736 O O . TYR A 1 94 ? -7.416 -7.677 7.845 1.00 97.19 94 TYR A O 1
ATOM 744 N N . VAL A 1 95 ? -7.284 -6.873 5.749 1.00 95.00 95 VAL A N 1
ATOM 745 C CA . VAL A 1 95 ? -8.640 -7.278 5.373 1.00 95.00 95 VAL A CA 1
ATOM 746 C C . VAL A 1 95 ? -8.600 -8.254 4.209 1.00 95.00 95 VAL A C 1
ATOM 748 O O . VAL A 1 95 ? -8.056 -7.964 3.142 1.00 95.00 95 VAL A O 1
ATOM 751 N N . ARG A 1 96 ? -9.194 -9.430 4.424 1.00 94.75 96 ARG A N 1
ATOM 752 C CA . ARG A 1 96 ? -9.341 -10.489 3.425 1.00 94.75 96 ARG A CA 1
ATOM 753 C C . ARG A 1 96 ? -10.325 -10.083 2.325 1.00 94.75 96 ARG A C 1
ATOM 755 O O . ARG A 1 96 ? -11.352 -9.469 2.625 1.00 94.75 96 ARG A O 1
ATOM 762 N N . PRO A 1 97 ? -10.110 -10.527 1.072 1.00 90.50 97 PRO A N 1
ATOM 763 C CA . PRO A 1 97 ? -11.050 -10.264 -0.019 1.00 90.50 97 PRO A CA 1
ATOM 764 C C . PRO A 1 97 ? -12.402 -10.966 0.177 1.00 90.50 97 PRO A C 1
ATOM 766 O O . PRO A 1 97 ? -13.406 -10.534 -0.385 1.00 90.50 97 PRO A O 1
ATOM 769 N N . LYS A 1 98 ? -12.433 -12.051 0.962 1.00 90.00 98 LYS A N 1
ATOM 770 C CA . LYS A 1 98 ? -13.634 -12.821 1.298 1.00 90.00 98 LYS A CA 1
ATOM 771 C C . LYS A 1 98 ? -13.635 -13.212 2.784 1.00 90.00 98 LYS A C 1
ATOM 773 O O . LYS A 1 98 ? -12.547 -13.367 3.349 1.00 90.00 98 LYS A O 1
ATOM 778 N N . PRO A 1 99 ? -14.820 -13.375 3.403 1.00 88.38 99 PRO A N 1
ATOM 779 C CA . PRO A 1 99 ? -14.979 -13.985 4.725 1.00 88.38 99 PRO A CA 1
ATOM 780 C C . PRO A 1 99 ? -14.249 -15.326 4.852 1.00 88.38 99 PRO A C 1
ATOM 782 O O . PRO A 1 99 ? -14.074 -16.031 3.856 1.00 88.38 99 PRO A O 1
ATOM 785 N N . LYS A 1 100 ? -13.846 -15.700 6.073 1.00 80.62 100 LYS A N 1
ATOM 786 C CA . LYS A 1 100 ? -13.389 -17.072 6.347 1.00 80.62 100 LYS A CA 1
ATOM 787 C C . LYS A 1 100 ? -14.550 -18.050 6.160 1.00 80.62 100 LYS A C 1
ATOM 789 O O . LYS A 1 100 ? -15.668 -17.758 6.567 1.00 80.62 100 LYS A O 1
ATOM 794 N N . GLU A 1 101 ? -14.260 -19.225 5.608 1.00 77.50 101 GLU A N 1
ATOM 795 C CA . GLU A 1 101 ? -15.243 -20.311 5.467 1.00 77.50 101 GLU A CA 1
ATOM 796 C C . GLU A 1 101 ? -15.561 -20.987 6.812 1.00 77.50 101 GLU A C 1
ATOM 798 O O . GLU A 1 101 ? -16.602 -21.623 6.963 1.00 77.50 101 GLU A O 1
ATOM 803 N N . HIS A 1 102 ? -14.680 -20.834 7.808 1.00 68.56 102 HIS A N 1
ATOM 804 C CA . HIS A 1 102 ? -14.787 -21.452 9.131 1.00 68.56 102 HIS A CA 1
ATOM 805 C C . HIS A 1 102 ? -14.480 -20.440 10.253 1.00 68.56 102 HIS A C 1
ATOM 807 O O . HIS A 1 102 ? -13.800 -19.431 10.037 1.00 68.56 102 HIS A O 1
ATOM 813 N N . GLY A 1 103 ? -14.951 -20.722 11.472 1.00 69.94 103 GLY A N 1
ATOM 814 C CA . GLY A 1 103 ? -14.811 -19.830 12.630 1.00 69.94 103 GLY A CA 1
ATOM 815 C C . GLY A 1 103 ? -15.807 -18.665 12.601 1.00 69.94 103 GLY A C 1
ATOM 816 O O . GLY A 1 103 ? -16.922 -18.813 12.118 1.00 69.94 103 GLY A O 1
ATOM 817 N N . LEU A 1 104 ? -15.407 -17.490 13.099 1.00 70.06 104 LEU A N 1
ATOM 818 C CA . LEU A 1 104 ? -16.284 -16.309 13.218 1.00 70.06 104 LEU A CA 1
ATOM 819 C C . LEU A 1 104 ? -16.650 -15.638 11.876 1.00 70.06 104 LEU A C 1
ATOM 821 O O . LEU A 1 104 ? -17.337 -14.625 11.874 1.00 70.06 104 LEU A O 1
ATOM 825 N N . GLY A 1 105 ? -16.158 -16.137 10.734 1.00 76.81 105 GLY A N 1
ATOM 826 C CA . GLY A 1 105 ? -16.477 -15.580 9.410 1.00 76.81 105 GLY A CA 1
ATOM 827 C C . GLY A 1 105 ? -15.937 -14.165 9.144 1.00 76.81 105 GLY A C 1
ATOM 828 O O . GLY A 1 105 ? -16.263 -13.558 8.128 1.00 76.81 105 GLY A O 1
ATOM 829 N N . ASN A 1 106 ? -15.090 -13.617 10.018 1.00 83.69 106 ASN A N 1
ATOM 830 C CA . ASN A 1 106 ? -14.598 -12.245 9.891 1.00 83.69 106 ASN A CA 1
ATOM 831 C C . ASN A 1 106 ? -13.644 -12.064 8.698 1.00 83.69 106 ASN A C 1
ATOM 833 O O . ASN A 1 106 ? -12.831 -12.936 8.382 1.00 83.69 106 ASN A O 1
ATOM 837 N N . GLN A 1 107 ? -13.723 -10.893 8.055 1.00 92.06 107 GLN A N 1
ATOM 838 C CA . GLN A 1 107 ? -12.778 -10.470 7.013 1.00 92.06 107 GLN A CA 1
ATOM 839 C C . GLN A 1 107 ? -11.563 -9.720 7.567 1.00 92.06 107 GLN A C 1
ATOM 841 O O . GLN A 1 107 ? -10.533 -9.688 6.900 1.00 92.06 107 GLN A O 1
ATOM 846 N N . ILE A 1 108 ? -11.683 -9.108 8.747 1.00 93.50 108 ILE A N 1
ATOM 847 C CA . ILE A 1 108 ? -10.591 -8.389 9.409 1.00 93.50 108 ILE A CA 1
ATOM 848 C C . ILE A 1 108 ? -9.731 -9.379 10.188 1.00 93.50 108 ILE A C 1
ATOM 850 O O . ILE A 1 108 ? -10.251 -10.238 10.900 1.00 93.50 108 ILE A O 1
ATOM 854 N N . GLU A 1 109 ? -8.421 -9.226 10.058 1.00 95.50 109 GLU A N 1
ATOM 855 C CA . GLU A 1 109 ? -7.409 -9.976 10.791 1.00 95.50 109 GLU A CA 1
ATOM 856 C C . GLU A 1 109 ? -6.576 -8.989 11.616 1.00 95.50 109 GLU A C 1
ATOM 858 O O . GLU A 1 109 ? -6.087 -7.987 11.088 1.00 95.50 109 GLU A O 1
ATOM 863 N N . GLY A 1 110 ? -6.440 -9.273 12.912 1.00 94.25 110 GLY A N 1
ATOM 864 C CA . GLY A 1 110 ? -5.916 -8.349 13.921 1.00 94.25 110 GLY A CA 1
ATOM 865 C C . GLY A 1 110 ? -7.004 -7.891 14.899 1.00 94.25 110 GLY A C 1
ATOM 866 O O . GLY A 1 110 ? -8.087 -8.475 14.949 1.00 94.25 110 GLY A O 1
ATOM 867 N N . PHE A 1 111 ? -6.706 -6.862 15.693 1.00 93.31 111 PHE A N 1
ATOM 868 C CA . PHE A 1 111 ? -7.631 -6.293 16.675 1.00 93.31 111 PHE A CA 1
ATOM 869 C C . PHE A 1 111 ? -8.149 -4.940 16.180 1.00 93.31 111 PHE A C 1
ATOM 871 O O . PHE A 1 111 ? -7.359 -4.036 15.917 1.00 93.31 111 PHE A O 1
ATOM 878 N N . TYR A 1 112 ? -9.468 -4.826 16.029 1.00 90.75 112 TYR A N 1
ATOM 879 C CA . TYR A 1 112 ? -10.145 -3.630 15.535 1.00 90.75 112 TYR A CA 1
ATOM 880 C C . TYR A 1 112 ? -11.314 -3.274 16.445 1.00 90.75 112 TYR A C 1
ATOM 882 O O . TYR A 1 112 ? -12.139 -4.134 16.762 1.00 90.75 112 TYR A O 1
ATOM 890 N N . GLU A 1 113 ? -11.414 -1.996 16.790 1.00 88.25 113 GLU A N 1
ATOM 891 C CA . GLU A 1 113 ? -12.515 -1.445 17.569 1.00 88.25 113 GLU A CA 1
ATOM 892 C C . GLU A 1 113 ? -13.323 -0.447 16.722 1.00 88.25 113 GLU A C 1
ATOM 894 O O . GLU A 1 113 ? -12.743 0.430 16.064 1.00 88.25 113 GLU A O 1
ATOM 899 N N . PRO A 1 114 ? -14.669 -0.537 16.725 1.00 85.88 114 PRO A N 1
ATOM 900 C CA . PRO A 1 114 ? -15.514 0.419 16.022 1.00 85.88 114 PRO A CA 1
ATOM 901 C C . PRO A 1 114 ? -15.198 1.869 16.407 1.00 85.88 114 PRO A C 1
ATOM 903 O O . PRO A 1 114 ? -15.122 2.219 17.580 1.00 85.88 114 PRO A O 1
ATOM 906 N N . GLY A 1 115 ? -15.049 2.731 15.399 1.00 82.44 115 GLY A N 1
ATOM 907 C CA . GLY A 1 115 ? -14.750 4.157 15.585 1.00 82.44 115 GLY A CA 1
ATOM 908 C C . GLY A 1 115 ? -13.278 4.538 15.400 1.00 82.44 115 GLY A C 1
ATOM 909 O O . GLY A 1 115 ? -12.991 5.724 15.228 1.00 82.44 115 GLY A O 1
ATOM 910 N N . GLN A 1 116 ? -12.356 3.569 15.339 1.00 88.31 116 GLN A N 1
ATOM 911 C CA . GLN A 1 116 ? -10.963 3.839 14.966 1.00 88.31 116 GLN A CA 1
ATOM 912 C C . GLN A 1 116 ? -10.867 4.424 13.544 1.00 88.31 116 GLN A C 1
ATOM 914 O O . GLN A 1 116 ? -11.560 3.986 12.617 1.00 88.31 116 GLN A O 1
ATOM 919 N N . LYS A 1 117 ? -9.990 5.421 13.363 1.00 90.50 117 LYS A N 1
ATOM 920 C CA . LYS A 1 117 ? -9.741 6.075 12.071 1.00 90.50 117 LYS A CA 1
ATOM 921 C C . LYS A 1 117 ? -8.683 5.286 11.307 1.00 90.50 117 LYS A C 1
ATOM 923 O O . LYS A 1 117 ? -7.492 5.393 11.589 1.00 90.50 117 LYS A O 1
ATOM 928 N N . VAL A 1 118 ? -9.136 4.474 10.358 1.00 92.62 118 VAL A N 1
ATOM 929 C CA . VAL A 1 118 ? -8.292 3.517 9.634 1.00 92.62 118 VAL A CA 1
ATOM 930 C C . VAL A 1 118 ? -7.863 4.079 8.281 1.00 92.62 118 VAL A C 1
ATOM 932 O O . VAL A 1 118 ? -8.714 4.463 7.476 1.00 92.62 118 VAL A O 1
ATOM 935 N N . LEU A 1 119 ? -6.558 4.061 8.005 1.00 94.31 119 LEU A N 1
ATOM 936 C CA . LEU A 1 119 ? -5.999 4.343 6.683 1.00 94.31 119 LEU A CA 1
ATOM 937 C C . LEU A 1 119 ? -5.719 3.030 5.939 1.00 94.31 119 LEU A C 1
ATOM 939 O O . LEU A 1 119 ? -4.997 2.162 6.430 1.00 94.31 119 LEU A O 1
ATOM 943 N N . VAL A 1 120 ? -6.300 2.877 4.747 1.00 95.00 120 VAL A N 1
ATOM 944 C CA . VAL A 1 120 ? -6.156 1.663 3.928 1.00 95.00 120 VAL A CA 1
ATOM 945 C C . VAL A 1 120 ? -4.924 1.771 3.028 1.00 95.00 120 VAL A C 1
ATOM 947 O O . VAL A 1 120 ? -4.797 2.724 2.257 1.00 95.00 120 VAL A O 1
ATOM 950 N N . VAL A 1 121 ? -4.052 0.765 3.100 1.00 95.12 121 VAL A N 1
ATOM 951 C CA . VAL A 1 121 ? -2.793 0.661 2.355 1.00 95.12 121 VAL A CA 1
ATOM 952 C C . VAL A 1 121 ? -2.916 -0.410 1.273 1.00 95.12 121 VAL A C 1
ATOM 954 O O . VAL A 1 121 ? -3.260 -1.563 1.552 1.00 95.12 121 VAL A O 1
ATOM 957 N N . GLU A 1 122 ? -2.618 -0.022 0.036 1.00 90.44 122 GLU A N 1
ATOM 958 C CA . GLU A 1 122 ? -2.658 -0.872 -1.156 1.00 90.44 122 GLU A CA 1
ATOM 959 C C . GLU A 1 122 ? -1.339 -0.752 -1.927 1.00 90.44 122 GLU A C 1
ATOM 961 O O . GLU A 1 122 ? -0.723 0.315 -1.941 1.00 90.44 122 GLU A O 1
ATOM 966 N N . ASP A 1 123 ? -0.907 -1.827 -2.589 1.00 90.50 123 ASP A N 1
ATOM 967 C CA . ASP A 1 123 ? 0.324 -1.788 -3.385 1.00 90.50 123 ASP A CA 1
ATOM 968 C C . ASP A 1 123 ? 0.144 -1.031 -4.709 1.00 90.50 123 ASP A C 1
ATOM 970 O O . ASP A 1 123 ? 1.010 -0.252 -5.096 1.00 90.50 123 ASP A O 1
ATOM 974 N N . LEU A 1 124 ? -0.970 -1.256 -5.404 1.00 87.50 124 LEU A N 1
ATOM 975 C CA . LEU A 1 124 ? -1.275 -0.720 -6.723 1.00 87.50 124 LEU A CA 1
ATOM 976 C C . LEU A 1 124 ? -2.784 -0.525 -6.868 1.00 87.50 124 LEU A C 1
ATOM 978 O O . LEU A 1 124 ? -3.591 -1.405 -6.574 1.00 87.50 124 LEU A O 1
ATOM 982 N N . ILE A 1 125 ? -3.178 0.615 -7.431 1.00 84.56 125 ILE A N 1
ATOM 983 C CA . ILE A 1 125 ? -4.577 0.906 -7.727 1.00 84.56 125 ILE A CA 1
ATOM 984 C C . ILE A 1 125 ? -4.775 1.013 -9.230 1.00 84.56 125 ILE A C 1
ATOM 986 O O . ILE A 1 125 ? -4.195 1.871 -9.879 1.00 84.56 125 ILE A O 1
ATOM 990 N N . SER A 1 126 ? -5.639 0.149 -9.765 1.00 80.06 126 SER A N 1
ATOM 991 C CA . SER A 1 126 ? -6.178 0.269 -11.122 1.00 80.06 126 SER A CA 1
ATOM 992 C C . SER A 1 126 ? -7.571 0.905 -11.078 1.00 80.06 126 SER A C 1
ATOM 994 O O . SER A 1 126 ? -7.715 2.119 -11.146 1.00 80.06 126 SER A O 1
ATOM 996 N N . THR A 1 127 ? -8.614 0.102 -10.876 1.00 83.94 127 THR A N 1
ATOM 997 C CA . THR A 1 127 ? -9.993 0.577 -10.663 1.00 83.94 127 THR A CA 1
ATOM 998 C C . THR A 1 127 ? -10.261 0.954 -9.207 1.00 83.94 127 THR A C 1
ATOM 1000 O O . THR A 1 127 ? -11.241 1.623 -8.898 1.00 83.94 127 THR A O 1
ATOM 1003 N N . GLY A 1 128 ? -9.417 0.477 -8.285 1.00 83.69 128 GLY A N 1
ATOM 1004 C CA . GLY A 1 128 ? -9.579 0.674 -6.848 1.00 83.69 128 GLY A CA 1
ATOM 1005 C C . GLY A 1 128 ? -10.676 -0.168 -6.197 1.00 83.69 128 GLY A C 1
ATOM 1006 O O . GLY A 1 128 ? -10.971 0.075 -5.026 1.00 83.69 128 GLY A O 1
ATOM 1007 N N . LYS A 1 129 ? -11.252 -1.143 -6.918 1.00 86.56 129 LYS A N 1
ATOM 1008 C CA . LYS A 1 129 ? -12.303 -2.043 -6.416 1.00 86.56 129 LYS A CA 1
ATOM 1009 C C . LYS A 1 129 ? -11.889 -2.766 -5.131 1.00 86.56 129 LYS A C 1
ATOM 1011 O O . LYS A 1 129 ? -12.650 -2.741 -4.173 1.00 86.56 129 LYS A O 1
ATOM 1016 N N . SER A 1 130 ? -10.686 -3.342 -5.087 1.00 87.38 130 SER A N 1
ATOM 1017 C CA . SER A 1 130 ? -10.188 -4.086 -3.919 1.00 87.38 130 SER A CA 1
ATOM 1018 C C . SER A 1 130 ? -10.134 -3.213 -2.666 1.00 87.38 130 SER A C 1
ATOM 1020 O O . SER A 1 130 ? -10.708 -3.554 -1.635 1.00 87.38 130 SER A O 1
ATOM 1022 N N . SER A 1 131 ? -9.541 -2.022 -2.770 1.00 86.50 131 SER A N 1
ATOM 1023 C CA . SER A 1 131 ? -9.457 -1.108 -1.630 1.00 86.50 131 SER A CA 1
ATOM 1024 C C . SER A 1 131 ? -10.836 -0.568 -1.225 1.00 86.50 131 SER A C 1
ATOM 1026 O O . SER A 1 131 ? -11.081 -0.388 -0.038 1.00 86.50 131 SER A O 1
ATOM 1028 N N . LEU A 1 132 ? -11.764 -0.347 -2.170 1.00 88.12 132 LEU A N 1
ATOM 1029 C CA . LEU A 1 132 ? -13.148 0.039 -1.843 1.00 88.12 132 LEU A CA 1
ATOM 1030 C C . LEU A 1 132 ? -13.885 -1.064 -1.072 1.00 88.12 132 LEU A C 1
ATOM 1032 O O . LEU A 1 132 ? -14.546 -0.761 -0.086 1.00 88.12 132 LEU A O 1
ATOM 1036 N N . GLN A 1 133 ? -13.705 -2.334 -1.446 1.00 90.44 133 GLN A N 1
ATOM 1037 C CA . GLN A 1 133 ? -14.284 -3.460 -0.705 1.00 90.44 133 GLN A CA 1
ATOM 1038 C C . GLN A 1 133 ? -13.789 -3.501 0.745 1.00 90.44 133 GLN A C 1
ATOM 1040 O O . GLN A 1 133 ? -14.585 -3.718 1.656 1.00 90.44 133 GLN A O 1
ATOM 1045 N N . VAL A 1 134 ? -12.501 -3.234 0.980 1.00 90.81 134 VAL A N 1
ATOM 1046 C CA . VAL A 1 134 ? -11.951 -3.109 2.341 1.00 90.81 134 VAL A CA 1
ATOM 1047 C C . VAL A 1 134 ? -12.609 -1.962 3.108 1.00 90.81 134 VAL A C 1
ATOM 1049 O O . VAL A 1 134 ? -12.991 -2.132 4.265 1.00 90.81 134 VAL A O 1
ATOM 1052 N N . CYS A 1 135 ? -12.814 -0.815 2.457 1.00 89.12 135 CYS A N 1
ATOM 1053 C CA . CYS A 1 135 ? -13.516 0.314 3.066 1.00 89.12 135 CYS A CA 1
ATOM 1054 C C . CYS A 1 135 ? -14.954 -0.052 3.449 1.00 89.12 135 CYS A C 1
ATOM 1056 O O . CYS A 1 135 ? -15.418 0.346 4.514 1.00 89.12 135 CYS A O 1
ATOM 1058 N N . ASP A 1 136 ? -15.658 -0.807 2.607 1.00 90.00 136 ASP A N 1
ATOM 1059 C CA . ASP A 1 136 ? -17.032 -1.234 2.877 1.00 90.00 136 ASP A CA 1
ATOM 1060 C C . ASP A 1 136 ? -17.104 -2.214 4.053 1.00 90.00 136 ASP A C 1
ATOM 1062 O O . ASP A 1 136 ? -18.013 -2.111 4.877 1.00 90.00 136 ASP A O 1
ATOM 1066 N N . VAL A 1 137 ? -16.133 -3.126 4.181 1.00 89.75 137 VAL A N 1
ATOM 1067 C CA . VAL A 1 137 ? -16.009 -4.012 5.352 1.00 89.75 137 VAL A CA 1
ATOM 1068 C C . VAL A 1 137 ? -15.826 -3.190 6.630 1.00 89.75 137 VAL A C 1
ATOM 1070 O O . VAL A 1 137 ? -16.563 -3.391 7.595 1.00 89.75 137 VAL A O 1
ATOM 1073 N N . LEU A 1 138 ? -14.901 -2.226 6.626 1.00 88.38 138 LEU A N 1
ATOM 1074 C CA . LEU A 1 138 ? -14.638 -1.361 7.782 1.00 88.38 138 LEU A CA 1
ATOM 1075 C C . LEU A 1 138 ? -15.852 -0.486 8.131 1.00 88.38 138 LEU A C 1
ATOM 1077 O O . LEU A 1 138 ? -16.207 -0.360 9.299 1.00 88.38 138 LEU A O 1
ATOM 1081 N N . LYS A 1 139 ? -16.547 0.066 7.129 1.00 86.12 139 LYS A N 1
ATOM 1082 C CA . LYS A 1 139 ? -17.763 0.879 7.319 1.00 86.12 139 LYS A CA 1
ATOM 1083 C C . LYS A 1 139 ? -18.948 0.088 7.858 1.00 86.12 139 LYS A C 1
ATOM 1085 O O . LYS A 1 139 ? -19.757 0.657 8.577 1.00 86.12 139 LYS A O 1
ATOM 1090 N N . LYS A 1 140 ? -19.088 -1.192 7.505 1.00 86.25 140 LYS A N 1
ATOM 1091 C CA . LYS A 1 140 ? -20.154 -2.044 8.060 1.00 86.25 140 LYS A CA 1
ATOM 1092 C C . LYS A 1 140 ? -19.975 -2.275 9.562 1.00 86.25 140 LYS A C 1
ATOM 1094 O O . LYS A 1 140 ? -20.967 -2.432 10.262 1.00 86.25 140 LYS A O 1
ATOM 1099 N N . LEU A 1 141 ? -18.729 -2.290 10.035 1.00 79.94 141 LEU A N 1
ATOM 1100 C CA . LEU A 1 141 ? -18.380 -2.520 11.440 1.00 79.94 141 LEU A CA 1
ATOM 1101 C C . LEU A 1 141 ? -18.286 -1.217 12.245 1.00 79.94 141 LEU A C 1
ATOM 1103 O O . LEU A 1 141 ? -18.620 -1.194 13.426 1.00 79.94 141 LEU A O 1
ATOM 1107 N N . ALA A 1 142 ? -17.873 -0.119 11.613 1.00 69.44 142 ALA A N 1
ATOM 1108 C CA . ALA A 1 142 ? -17.904 1.210 12.203 1.00 69.44 142 ALA A CA 1
ATOM 1109 C C . ALA A 1 142 ? -19.325 1.779 12.122 1.00 69.44 142 ALA A C 1
ATOM 1111 O O . ALA A 1 142 ? -19.788 2.157 11.049 1.00 69.44 142 ALA A O 1
ATOM 1112 N N . SER A 1 143 ? -20.022 1.917 13.247 1.00 55.62 143 SER A N 1
ATOM 1113 C CA . SER A 1 143 ? -21.283 2.664 13.313 1.00 55.62 143 SER A CA 1
ATOM 1114 C C . SER A 1 143 ? -21.119 4.074 12.705 1.00 55.62 143 SER A C 1
ATOM 1116 O O . SER A 1 143 ? -20.523 4.951 13.321 1.00 55.62 143 SER A O 1
ATOM 1118 N N . LYS A 1 144 ? -21.592 4.258 11.461 1.00 43.94 144 LYS A N 1
ATOM 1119 C CA . LYS A 1 144 ? -21.738 5.487 10.636 1.00 43.94 144 LYS A CA 1
ATOM 1120 C C . LYS A 1 144 ? -20.564 6.489 10.499 1.00 43.94 144 LYS A C 1
ATOM 1122 O O . LYS A 1 144 ? -20.681 7.386 9.668 1.00 43.94 144 LYS A O 1
ATOM 1127 N N . SER A 1 145 ? -19.431 6.346 11.190 1.00 37.62 145 SER A N 1
ATOM 1128 C CA . SER A 1 145 ? -18.430 7.432 11.316 1.00 37.62 145 SER A CA 1
ATOM 1129 C C . SER A 1 145 ? -17.052 7.170 10.691 1.00 37.62 145 SER A C 1
ATOM 1131 O O . SER A 1 145 ? -16.107 7.908 10.968 1.00 37.62 145 SER A O 1
ATOM 1133 N N . CYS A 1 146 ? -16.895 6.169 9.817 1.00 38.91 146 CYS A N 1
ATOM 1134 C CA . CYS A 1 146 ? -15.632 5.991 9.092 1.00 38.91 146 CYS A CA 1
ATOM 1135 C C . CYS A 1 146 ? -15.538 7.002 7.931 1.00 38.91 146 CYS A C 1
ATOM 1137 O O . CYS A 1 146 ? -15.997 6.746 6.812 1.00 38.91 146 CYS A O 1
ATOM 1139 N N . LYS A 1 147 ? -14.966 8.181 8.209 1.00 37.59 147 LYS A N 1
ATOM 1140 C CA . LYS A 1 147 ? -14.528 9.119 7.169 1.00 37.59 147 LYS A CA 1
ATOM 1141 C C . LYS A 1 147 ? -13.312 8.518 6.472 1.00 37.59 147 LYS A C 1
ATOM 1143 O O . LYS A 1 147 ? -12.231 8.436 7.043 1.00 37.59 147 LYS A O 1
ATOM 1148 N N . LEU A 1 148 ? -13.530 8.063 5.242 1.00 41.25 148 LEU A N 1
ATOM 1149 C CA . LEU A 1 148 ? -12.481 7.559 4.372 1.00 41.25 148 LEU A CA 1
ATOM 1150 C C . LEU A 1 148 ? -11.662 8.740 3.850 1.00 41.25 148 LEU A C 1
ATOM 1152 O O . LEU A 1 148 ? -12.009 9.346 2.836 1.00 41.25 148 LEU A O 1
ATOM 1156 N N . GLU A 1 149 ? -10.578 9.073 4.533 1.00 40.56 149 GLU A N 1
ATOM 1157 C CA . GLU A 1 149 ? -9.626 10.057 4.033 1.00 40.56 149 GLU A CA 1
ATOM 1158 C C . GLU A 1 149 ? -8.543 9.328 3.240 1.00 40.56 149 GLU A C 1
ATOM 1160 O O . GLU A 1 149 ? -7.569 8.874 3.806 1.00 40.56 149 GLU A O 1
ATOM 1165 N N . ARG A 1 150 ? -8.818 9.184 1.933 1.00 47.84 150 ARG A N 1
ATOM 1166 C CA . ARG A 1 150 ? -7.933 8.886 0.783 1.00 47.84 150 ARG A CA 1
ATOM 1167 C C . ARG A 1 150 ? -6.931 7.716 0.890 1.00 47.84 150 ARG A C 1
ATOM 1169 O O . ARG A 1 150 ? -6.510 7.252 1.933 1.00 47.84 150 ARG A O 1
ATOM 1176 N N . LYS A 1 151 ? -6.615 7.159 -0.279 1.00 48.22 151 LYS A N 1
ATOM 1177 C CA . LYS A 1 151 ? -5.805 5.947 -0.438 1.00 48.22 151 LYS A CA 1
ATOM 1178 C C . LYS A 1 151 ? -4.335 6.332 -0.558 1.00 48.22 151 LYS A C 1
ATOM 1180 O O . LYS A 1 151 ? -4.025 7.231 -1.336 1.00 48.22 151 LYS A O 1
ATOM 1185 N N . LEU A 1 152 ? -3.455 5.630 0.148 1.00 49.78 152 LEU A N 1
ATOM 1186 C CA . LEU A 1 152 ? -2.016 5.741 -0.061 1.00 49.78 152 LEU A CA 1
ATOM 1187 C C . LEU A 1 152 ? -1.588 4.704 -1.096 1.00 49.78 152 LEU A C 1
ATOM 1189 O O . LEU A 1 152 ? -1.909 3.524 -0.959 1.00 49.78 152 LEU A O 1
ATOM 1193 N N . ILE A 1 153 ? -0.945 5.171 -2.165 1.00 53.09 153 ILE A N 1
ATOM 1194 C CA . ILE A 1 153 ? -0.750 4.401 -3.390 1.00 53.09 153 ILE A CA 1
ATOM 1195 C C . ILE A 1 153 ? 0.720 4.422 -3.790 1.00 53.09 153 ILE A C 1
ATOM 1197 O O . ILE A 1 153 ? 1.325 5.488 -3.862 1.00 53.09 153 ILE A O 1
ATOM 1201 N N . ILE A 1 154 ? 1.249 3.265 -4.180 1.00 52.53 154 ILE A N 1
ATOM 1202 C CA . ILE A 1 154 ? 2.450 3.165 -5.012 1.00 52.53 154 ILE A CA 1
ATOM 1203 C C . ILE A 1 154 ? 1.978 2.866 -6.452 1.00 52.53 154 ILE A C 1
ATOM 1205 O O . ILE A 1 154 ? 2.208 1.780 -6.967 1.00 52.53 154 ILE A O 1
ATOM 1209 N N . SER A 1 155 ? 1.227 3.753 -7.128 1.00 44.19 155 SER A N 1
ATOM 1210 C CA . SER A 1 155 ? 0.732 3.440 -8.490 1.00 44.19 155 SER A CA 1
ATOM 1211 C C . SER A 1 155 ? 1.329 4.307 -9.572 1.00 44.19 155 SER A C 1
ATOM 1213 O O . SER A 1 155 ? 1.264 5.531 -9.511 1.00 44.19 155 SER A O 1
ATOM 1215 N N . CYS A 1 156 ? 1.722 3.632 -10.646 1.00 37.75 156 CYS A N 1
ATOM 1216 C CA . CYS A 1 156 ? 1.656 4.157 -11.994 1.00 37.75 156 CYS A CA 1
ATOM 1217 C C . CYS A 1 156 ? 0.269 3.790 -12.550 1.00 37.75 156 CYS A C 1
ATOM 1219 O O . CYS A 1 156 ? -0.065 2.606 -12.621 1.00 37.75 156 CYS A O 1
ATOM 1221 N N . THR A 1 157 ? -0.566 4.771 -12.895 1.00 37.78 157 THR A N 1
ATOM 1222 C CA . THR A 1 157 ? -1.772 4.512 -13.695 1.00 37.78 157 THR A CA 1
ATOM 1223 C C . THR A 1 157 ? -1.562 5.069 -15.094 1.00 37.78 157 THR A C 1
ATOM 1225 O O . THR A 1 157 ? -1.055 6.169 -15.270 1.00 37.78 157 THR A O 1
ATOM 1228 N N . SER A 1 158 ? -1.900 4.258 -16.096 1.00 33.44 158 SER A N 1
ATOM 1229 C CA . SER A 1 158 ? -1.815 4.586 -17.520 1.00 33.44 158 SER A CA 1
ATOM 1230 C C . SER A 1 158 ? -3.181 5.034 -18.051 1.00 33.44 158 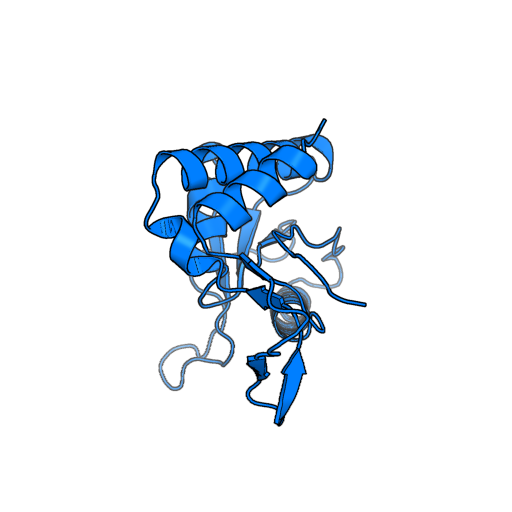SER A C 1
ATOM 1232 O O . SER A 1 158 ? -3.710 4.442 -18.999 1.00 33.44 158 SER A O 1
ATOM 1234 N N . LYS A 1 159 ? -3.801 6.000 -17.377 1.00 32.66 159 LYS A N 1
ATOM 1235 C CA . LYS A 1 159 ? -4.984 6.698 -17.878 1.00 32.66 159 LYS A CA 1
ATOM 1236 C C . LYS A 1 159 ? -4.794 8.190 -17.722 1.00 32.66 159 LYS A C 1
ATOM 1238 O O . LYS A 1 159 ? -4.364 8.587 -16.621 1.00 32.66 159 LYS A O 1
#

Secondary structure (DSSP, 8-state):
---HHHHHHHHHHTTSEEE-SSSPEEPTTS-EESEEE-GGGGGG-HHHHHHHHHHHHHHHHHH-TT--EEEEETTHHHHHHHHHHHHHT--EEEE-SS--SSTT--SEES---TT--EEEEES--SS-HHHHHHHHHHHHHS-S-------EE------

pLDDT: mean 85.75, std 16.55, range [32.66, 98.44]

Foldseek 3Di:
DADLVVLVVLCVVLVQKDAQPPQFDQDPVRDGHRIDHHLLSQVVPVVSLVVVLVSLLVCCVPQPVQAQEEEEQPDQRQVSRVSSCVVVVHHYKYFAQFFDPDDPRARIGHDDDAPHAYAYGYEEDAPCPSVVSVVVSNCVRHDNDHDHRDHRYSYDYPD

Radius of gyration: 16.42 Å; chains: 1; bounding box: 39×38×47 Å